Protein AF-A0A8G1M5T4-F1 (afdb_monomer_lite)

Structure (mmCIF, N/CA/C/O backbone):
data_AF-A0A8G1M5T4-F1
#
_entry.id   AF-A0A8G1M5T4-F1
#
loop_
_atom_site.group_PDB
_atom_site.id
_atom_site.type_symbol
_atom_site.label_atom_id
_atom_site.label_alt_id
_atom_site.label_comp_id
_atom_site.label_asym_id
_atom_site.label_entity_id
_atom_site.label_seq_id
_atom_site.pdbx_PDB_ins_code
_atom_site.Cartn_x
_atom_site.Cartn_y
_atom_site.Cartn_z
_atom_site.occupancy
_atom_site.B_iso_or_equiv
_atom_site.auth_seq_id
_atom_site.auth_comp_id
_atom_site.auth_asym_id
_atom_site.auth_atom_id
_atom_site.pdbx_PDB_model_num
ATOM 1 N N . MET A 1 1 ? -5.773 16.510 5.838 1.00 52.69 1 MET A N 1
ATOM 2 C CA . MET A 1 1 ? -4.790 15.519 5.357 1.00 52.69 1 MET A CA 1
ATOM 3 C C . MET A 1 1 ? -3.571 16.275 4.857 1.00 52.69 1 MET A C 1
ATOM 5 O O . MET A 1 1 ? -3.742 17.255 4.146 1.00 52.69 1 MET A O 1
ATOM 9 N N . GLY A 1 2 ? -2.374 15.938 5.335 1.00 67.69 2 GLY A N 1
ATOM 10 C CA . GLY A 1 2 ? -1.149 16.646 4.954 1.00 67.69 2 GLY A CA 1
ATOM 11 C C . GLY A 1 2 ? -0.587 16.094 3.648 1.00 67.69 2 GLY A C 1
ATOM 12 O O . GLY A 1 2 ? -0.501 14.883 3.490 1.00 67.69 2 GLY A O 1
ATOM 13 N N . THR A 1 3 ? -0.186 16.964 2.727 1.00 72.44 3 THR A N 1
ATOM 14 C CA . THR A 1 3 ? 0.476 16.557 1.483 1.00 72.44 3 THR A CA 1
ATOM 15 C C . THR A 1 3 ? 1.975 16.385 1.719 1.00 72.44 3 THR A C 1
ATOM 17 O O . THR A 1 3 ? 2.615 17.259 2.311 1.00 72.44 3 THR A O 1
ATOM 20 N N . LYS A 1 4 ? 2.554 15.284 1.239 1.00 74.62 4 LYS A N 1
ATOM 21 C CA . LYS A 1 4 ? 4.008 15.080 1.187 1.00 74.62 4 LYS A CA 1
ATOM 22 C C . LYS A 1 4 ? 4.479 15.292 -0.251 1.00 74.62 4 LYS A C 1
ATOM 24 O O . LYS A 1 4 ? 3.791 14.897 -1.183 1.00 74.62 4 LYS A O 1
ATOM 29 N N . GLN A 1 5 ? 5.629 15.936 -0.422 1.00 79.88 5 GLN A N 1
ATOM 30 C CA . GLN A 1 5 ? 6.263 16.103 -1.730 1.00 79.88 5 GLN A CA 1
ATOM 31 C C . GLN A 1 5 ? 7.427 15.121 -1.839 1.00 79.88 5 GLN A C 1
ATOM 33 O O . GLN A 1 5 ? 8.252 15.041 -0.928 1.00 79.88 5 GLN A O 1
ATOM 38 N N . VAL A 1 6 ? 7.491 14.394 -2.951 1.00 78.31 6 VAL A N 1
ATOM 3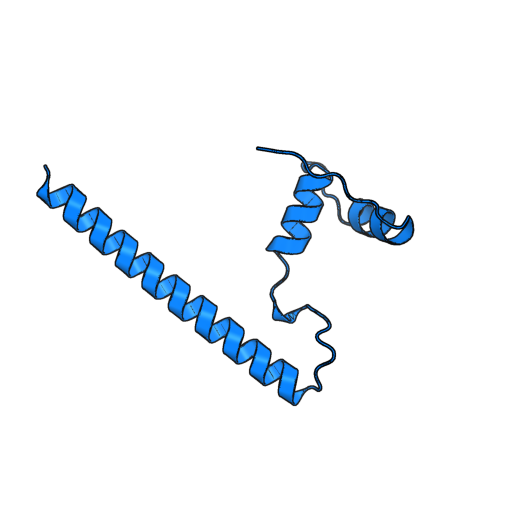9 C CA . VAL A 1 6 ? 8.561 13.446 -3.281 1.00 78.31 6 VAL A CA 1
ATOM 40 C C . VAL A 1 6 ? 9.112 13.779 -4.663 1.00 78.31 6 VAL A C 1
ATOM 42 O O . VAL A 1 6 ? 8.388 14.284 -5.519 1.00 78.31 6 VAL A O 1
ATOM 45 N N . ARG A 1 7 ? 10.411 13.546 -4.866 1.00 83.38 7 ARG A N 1
ATOM 46 C CA . ARG A 1 7 ? 11.049 13.669 -6.180 1.00 83.38 7 ARG A CA 1
ATOM 47 C C . ARG A 1 7 ? 11.028 12.307 -6.856 1.00 83.38 7 ARG A C 1
ATOM 49 O O . ARG A 1 7 ? 11.418 11.326 -6.233 1.00 83.38 7 ARG A O 1
ATOM 56 N N . LEU A 1 8 ? 10.573 12.283 -8.100 1.00 82.62 8 LEU A N 1
ATOM 57 C CA . LEU A 1 8 ? 10.529 11.095 -8.941 1.00 82.62 8 LEU A CA 1
ATOM 58 C C . LEU A 1 8 ? 11.472 11.300 -10.119 1.00 82.62 8 LEU A C 1
ATOM 60 O O . LEU A 1 8 ? 11.603 12.423 -10.613 1.00 82.62 8 LEU A O 1
ATOM 64 N N . ASP A 1 9 ? 12.105 10.215 -10.545 1.00 89.00 9 ASP A N 1
ATO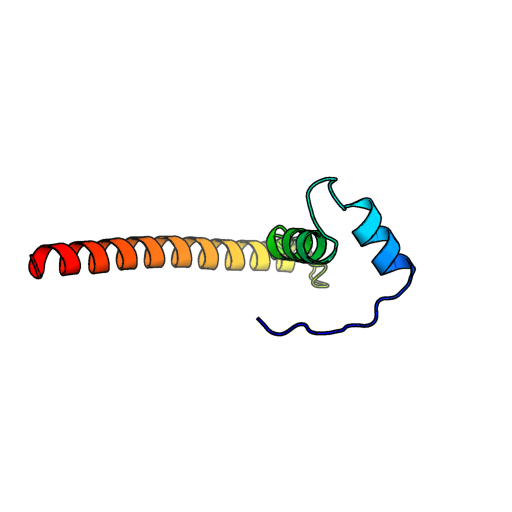M 65 C CA . ASP A 1 9 ? 12.812 10.180 -11.819 1.00 89.00 9 ASP A CA 1
ATOM 66 C C . ASP A 1 9 ? 11.818 10.286 -12.982 1.00 89.00 9 ASP A C 1
ATOM 68 O O . ASP A 1 9 ? 10.647 9.910 -12.853 1.00 89.00 9 ASP A O 1
ATOM 72 N N . GLU A 1 10 ? 12.282 10.813 -14.114 1.00 84.56 10 GLU A N 1
ATOM 73 C CA . GLU A 1 10 ? 11.420 11.128 -15.261 1.00 84.56 10 GLU A CA 1
ATOM 74 C C . GLU A 1 10 ? 10.759 9.863 -15.835 1.00 84.56 10 GLU A C 1
ATOM 76 O O . GLU A 1 10 ? 9.562 9.863 -16.124 1.00 84.56 10 GLU A O 1
ATOM 81 N N . ASP A 1 11 ? 11.497 8.751 -15.868 1.00 84.44 11 ASP A N 1
ATOM 82 C CA . ASP A 1 11 ? 10.993 7.445 -16.302 1.00 84.44 11 ASP A CA 1
ATOM 83 C C . ASP A 1 11 ? 9.897 6.898 -15.371 1.00 84.44 11 ASP A C 1
ATOM 85 O O . ASP A 1 11 ? 8.897 6.334 -15.819 1.00 84.44 11 ASP A O 1
ATOM 89 N N . VAL A 1 12 ? 10.053 7.097 -14.057 1.00 81.56 12 VAL A N 1
ATOM 90 C CA . VAL A 1 12 ? 9.073 6.655 -13.052 1.00 81.56 12 VAL A CA 1
ATOM 91 C C . VAL A 1 12 ? 7.795 7.478 -13.171 1.00 81.56 12 VAL A C 1
ATOM 93 O O . VAL A 1 12 ? 6.694 6.930 -13.130 1.00 81.56 12 VAL A O 1
ATOM 96 N N . TYR A 1 13 ? 7.934 8.791 -13.366 1.00 86.56 13 TYR A N 1
ATOM 97 C CA . TYR A 1 13 ? 6.800 9.672 -13.612 1.00 86.56 13 TYR A CA 1
ATOM 98 C C . TYR A 1 13 ? 6.037 9.272 -14.880 1.00 86.56 13 TYR A C 1
ATOM 100 O O . TYR A 1 13 ? 4.813 9.155 -14.837 1.00 86.56 13 TYR A O 1
ATOM 108 N N . ALA A 1 14 ? 6.749 9.022 -15.984 1.00 86.50 14 ALA A N 1
ATOM 109 C CA . ALA A 1 14 ? 6.148 8.625 -17.254 1.00 86.50 14 ALA A CA 1
ATOM 110 C C . ALA A 1 14 ? 5.367 7.309 -17.134 1.00 86.50 14 ALA A C 1
ATOM 112 O O . ALA A 1 14 ? 4.248 7.217 -17.631 1.00 86.50 14 ALA A O 1
ATOM 113 N N . LYS A 1 15 ? 5.911 6.323 -16.409 1.00 83.44 15 LYS A N 1
ATOM 114 C CA . LYS A 1 15 ? 5.236 5.041 -16.176 1.00 83.44 15 LYS A CA 1
ATOM 115 C C . LYS A 1 15 ? 3.934 5.200 -15.386 1.00 83.44 15 LYS A C 1
ATOM 117 O O . LYS A 1 15 ? 2.917 4.633 -15.760 1.00 83.44 15 LYS A O 1
ATOM 122 N N . ILE A 1 16 ? 3.948 6.001 -14.321 1.00 86.25 16 ILE A N 1
ATOM 123 C CA . ILE A 1 16 ? 2.741 6.259 -13.519 1.00 86.25 16 ILE A CA 1
ATOM 124 C C . ILE A 1 16 ? 1.711 7.058 -14.332 1.00 86.25 16 ILE A C 1
ATOM 126 O O . ILE A 1 16 ? 0.510 6.839 -14.202 1.00 86.25 16 ILE A O 1
ATOM 130 N N . ALA A 1 17 ? 2.167 7.982 -15.180 1.00 85.56 17 ALA A N 1
ATOM 131 C CA . ALA A 1 17 ? 1.292 8.776 -16.035 1.00 85.56 17 ALA A CA 1
ATOM 132 C C . ALA A 1 17 ? 0.618 7.951 -17.146 1.00 85.56 17 ALA A C 1
ATOM 134 O O . ALA A 1 17 ? -0.512 8.265 -17.507 1.00 85.56 17 ALA A O 1
ATOM 135 N N . ASP A 1 18 ? 1.280 6.915 -17.666 1.00 88.81 18 ASP A N 1
ATOM 136 C CA . ASP A 1 18 ? 0.712 5.986 -18.656 1.00 88.81 18 ASP A CA 1
ATOM 137 C C . ASP A 1 18 ? -0.415 5.128 -18.056 1.00 88.81 18 ASP A C 1
ATOM 139 O O . ASP A 1 18 ? -1.464 4.935 -18.664 1.00 88.81 18 ASP A O 1
ATOM 143 N N . GLU A 1 19 ? -0.245 4.712 -16.801 1.00 83.81 19 GLU A N 1
ATOM 144 C CA . GLU A 1 19 ? -1.217 3.902 -16.054 1.00 83.81 19 GLU A CA 1
ATOM 145 C C . GLU A 1 19 ? -2.403 4.714 -15.500 1.00 83.81 19 GLU A C 1
ATOM 147 O O . GLU A 1 19 ? -3.299 4.159 -14.853 1.00 83.81 19 GLU A O 1
ATOM 152 N N . LYS A 1 20 ? -2.415 6.036 -15.711 1.00 89.69 20 LYS A N 1
ATOM 153 C CA . LYS A 1 20 ? -3.438 6.946 -15.192 1.00 89.69 20 LYS A CA 1
ATOM 154 C C . LYS A 1 20 ? -4.753 6.785 -15.957 1.00 89.69 20 LYS A C 1
ATOM 156 O O . LYS A 1 20 ? -4.829 7.038 -17.159 1.00 89.69 20 LYS A O 1
ATOM 161 N N . GLN A 1 21 ? -5.836 6.503 -15.235 1.00 88.00 21 GLN A N 1
ATOM 162 C CA . GLN A 1 21 ? -7.180 6.484 -15.822 1.00 88.00 21 GLN A CA 1
ATOM 163 C C . GLN A 1 21 ? -7.752 7.919 -15.969 1.00 88.00 21 GLN A C 1
ATOM 165 O O . GLN A 1 21 ? -7.274 8.868 -15.327 1.00 88.00 21 GLN A O 1
ATOM 170 N N . PRO A 1 22 ? -8.751 8.141 -16.847 1.00 84.81 22 PRO A N 1
ATOM 171 C CA . PRO A 1 22 ? -9.276 9.483 -17.119 1.00 84.81 22 PRO A CA 1
ATOM 172 C C . PRO A 1 22 ? -9.890 10.183 -15.895 1.00 84.81 22 PRO A C 1
ATOM 174 O O . PRO A 1 22 ? -9.747 11.400 -15.783 1.00 84.81 22 PRO A O 1
ATOM 177 N N . ASP A 1 23 ? -10.494 9.435 -14.969 1.00 88.31 23 ASP A N 1
ATOM 178 C CA . ASP A 1 23 ? -11.253 9.971 -13.827 1.00 88.31 23 ASP A CA 1
ATOM 179 C C . ASP A 1 23 ? -10.454 10.094 -12.513 1.00 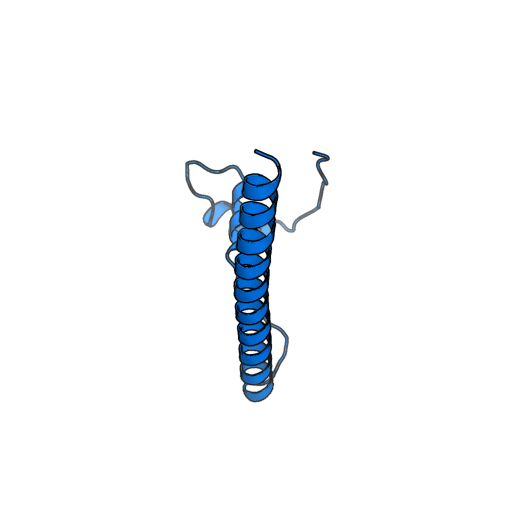88.31 23 ASP A C 1
ATOM 181 O O . ASP A 1 23 ? -11.001 10.520 -11.501 1.00 88.31 23 ASP A O 1
ATOM 185 N N . GLU A 1 24 ? -9.159 9.767 -12.513 1.00 86.19 24 GLU A N 1
ATOM 186 C CA . GLU A 1 24 ? -8.287 9.814 -11.322 1.00 86.19 24 GLU A CA 1
ATOM 187 C C . GLU A 1 24 ? -7.209 10.901 -11.446 1.00 86.19 24 GLU A C 1
ATOM 189 O O . GLU A 1 24 ? -6.770 11.272 -12.538 1.00 86.19 24 GLU A O 1
ATOM 194 N N . THR A 1 25 ? -6.765 11.444 -10.314 1.00 89.19 25 THR A N 1
ATOM 195 C CA . THR A 1 25 ? -5.577 12.301 -10.216 1.00 89.19 25 THR A CA 1
ATOM 196 C C . THR A 1 25 ? -4.304 11.461 -10.127 1.00 89.19 25 THR A C 1
ATOM 198 O O . THR A 1 25 ? -4.339 10.289 -9.781 1.00 89.19 25 THR A O 1
ATOM 201 N N . PHE A 1 26 ? -3.140 12.066 -10.379 1.00 85.88 26 PHE A N 1
ATOM 202 C CA . PHE A 1 26 ? -1.856 11.360 -10.260 1.00 85.88 26 PHE A CA 1
ATOM 203 C C . PHE A 1 26 ? -1.647 10.746 -8.866 1.00 85.88 26 PHE A C 1
ATOM 205 O O . PHE A 1 26 ? -1.130 9.642 -8.746 1.00 85.88 26 PHE A O 1
ATOM 212 N N . SER A 1 27 ? -2.072 11.440 -7.806 1.00 84.31 27 SER A N 1
ATOM 213 C CA . SER A 1 27 ? -2.012 10.908 -6.442 1.00 84.31 27 SER A CA 1
ATOM 214 C C . SER A 1 27 ? -2.919 9.695 -6.250 1.00 84.31 27 SER A C 1
ATOM 216 O O . SER A 1 27 ? -2.494 8.740 -5.614 1.00 84.31 27 SER A O 1
ATOM 218 N N . GLU A 1 28 ? -4.118 9.706 -6.831 1.00 85.06 28 GLU A N 1
ATOM 219 C CA . GLU A 1 28 ? -5.046 8.568 -6.789 1.00 85.06 28 GLU A CA 1
ATOM 220 C C . GLU A 1 28 ? -4.551 7.395 -7.638 1.00 85.06 28 GLU A C 1
ATOM 222 O O . GLU A 1 28 ? -4.698 6.250 -7.233 1.00 85.06 28 GLU A O 1
ATOM 227 N N . THR A 1 29 ? -3.888 7.658 -8.767 1.00 87.38 29 THR A N 1
ATOM 228 C CA . THR A 1 29 ? -3.211 6.621 -9.556 1.00 87.38 29 THR A CA 1
ATOM 229 C C . THR A 1 29 ? -2.084 5.977 -8.755 1.00 87.38 29 THR A C 1
ATOM 231 O O . THR A 1 29 ? -1.987 4.757 -8.722 1.00 87.38 29 THR A O 1
ATOM 234 N N . VAL A 1 30 ? -1.253 6.767 -8.066 1.00 83.12 30 VAL A N 1
ATOM 235 C CA . VAL A 1 30 ? -0.198 6.239 -7.184 1.00 83.12 30 VAL A CA 1
ATOM 236 C C . VAL A 1 30 ? -0.798 5.426 -6.039 1.00 83.12 30 VAL A C 1
ATOM 238 O O . VAL A 1 30 ? -0.319 4.331 -5.762 1.00 83.12 30 VAL A O 1
ATOM 241 N N . GLU A 1 31 ? -1.848 5.934 -5.395 1.00 81.81 31 GLU A N 1
ATOM 242 C CA . GLU A 1 31 ? -2.549 5.221 -4.328 1.00 81.81 31 GLU A CA 1
ATOM 243 C C . GLU A 1 31 ? -3.133 3.905 -4.847 1.00 81.81 31 GLU A C 1
ATOM 245 O O . GLU A 1 31 ? -2.844 2.861 -4.281 1.00 81.81 31 GLU A O 1
ATOM 250 N N . ARG A 1 32 ? -3.834 3.908 -5.985 1.00 84.69 32 ARG A N 1
ATOM 251 C CA . ARG A 1 32 ? -4.354 2.690 -6.618 1.00 84.69 32 ARG A CA 1
ATOM 252 C C . ARG A 1 32 ? -3.245 1.718 -6.983 1.00 84.69 32 ARG A C 1
ATOM 254 O O . ARG A 1 32 ? -3.400 0.538 -6.717 1.00 84.69 32 ARG A O 1
ATOM 261 N N . LEU A 1 33 ? -2.157 2.166 -7.606 1.00 81.94 33 LEU A N 1
ATOM 262 C CA . LEU A 1 33 ? -1.064 1.274 -7.997 1.00 81.94 33 LEU A CA 1
ATOM 263 C C . LEU A 1 33 ? -0.420 0.626 -6.768 1.00 81.94 33 LEU A C 1
ATOM 265 O O . LEU A 1 33 ? -0.183 -0.571 -6.779 1.00 81.94 33 LEU A O 1
ATOM 269 N N . ILE A 1 34 ? -0.216 1.380 -5.686 1.00 76.31 34 ILE A N 1
ATOM 270 C CA . ILE A 1 34 ? 0.394 0.860 -4.455 1.00 76.31 34 ILE A CA 1
ATOM 271 C C . ILE A 1 34 ? -0.593 0.007 -3.641 1.00 76.31 34 ILE A C 1
ATOM 273 O O . ILE A 1 34 ? -0.189 -0.988 -3.050 1.00 76.31 34 ILE A O 1
ATOM 277 N N . THR A 1 35 ? -1.876 0.369 -3.600 1.00 69.38 35 THR A N 1
ATOM 278 C CA . THR A 1 35 ? -2.922 -0.342 -2.843 1.00 69.38 35 THR A CA 1
ATOM 279 C C . THR A 1 35 ? -3.478 -1.551 -3.600 1.00 69.38 35 THR A C 1
ATOM 281 O O . THR A 1 35 ? -3.935 -2.499 -2.974 1.00 69.38 35 THR A O 1
ATOM 284 N N . SER A 1 36 ? -3.432 -1.547 -4.934 1.00 62.44 36 SER A N 1
ATOM 285 C CA . SER A 1 36 ? -3.822 -2.682 -5.782 1.00 62.44 36 SER A CA 1
ATOM 286 C C . SER A 1 36 ? -2.682 -3.674 -6.009 1.00 62.44 36 SER A C 1
ATOM 288 O O . SER A 1 36 ? -2.932 -4.750 -6.555 1.00 62.44 36 SER A O 1
ATOM 290 N N . TRP A 1 37 ? -1.445 -3.337 -5.638 1.00 55.88 37 TRP A N 1
ATOM 291 C CA . TRP A 1 37 ? -0.364 -4.311 -5.615 1.00 55.88 37 TRP A CA 1
ATOM 292 C C . TRP A 1 37 ? -0.568 -5.257 -4.441 1.00 55.88 37 TRP A C 1
ATOM 294 O O . TRP A 1 37 ? -0.447 -4.879 -3.277 1.00 55.88 37 TRP A O 1
ATOM 304 N N . GLN A 1 38 ? -0.861 -6.512 -4.771 1.00 55.41 38 GLN A N 1
ATOM 305 C CA . GLN A 1 38 ? -0.689 -7.604 -3.828 1.00 55.41 38 GLN A CA 1
ATOM 306 C C . GLN A 1 38 ? 0.789 -7.628 -3.426 1.00 55.41 38 GLN A C 1
ATOM 308 O O . GLN A 1 38 ? 1.669 -7.454 -4.271 1.00 55.41 38 GLN A O 1
ATOM 313 N N . LEU A 1 39 ? 1.075 -7.810 -2.134 1.00 53.19 39 LEU A N 1
ATOM 314 C CA . LEU A 1 39 ? 2.444 -7.815 -1.593 1.00 53.19 39 LEU A CA 1
ATOM 315 C C . LEU A 1 39 ? 3.378 -8.788 -2.340 1.00 53.19 39 LEU A C 1
ATOM 317 O O . LEU A 1 39 ? 4.590 -8.597 -2.339 1.00 53.19 39 LEU A O 1
ATOM 321 N N . THR A 1 40 ? 2.808 -9.801 -2.992 1.00 52.91 40 THR A N 1
ATOM 322 C CA . THR A 1 40 ? 3.459 -10.812 -3.834 1.00 52.91 40 THR A CA 1
ATOM 323 C C . THR A 1 40 ? 4.073 -10.281 -5.130 1.00 52.91 40 THR A C 1
ATOM 325 O O . THR A 1 40 ? 4.934 -10.943 -5.697 1.00 52.91 40 THR A O 1
ATOM 328 N N . GLU A 1 41 ? 3.671 -9.095 -5.595 1.00 55.09 41 GLU A N 1
ATOM 329 C CA . GLU A 1 41 ? 4.163 -8.484 -6.841 1.00 55.09 41 GLU A CA 1
ATOM 330 C C . GLU A 1 41 ? 5.415 -7.609 -6.629 1.00 55.09 41 GLU A C 1
ATOM 332 O O . GLU A 1 41 ? 5.966 -7.055 -7.584 1.00 55.09 41 GLU A O 1
ATOM 337 N N . PHE A 1 42 ? 5.892 -7.462 -5.387 1.00 57.56 42 PHE A N 1
ATOM 338 C CA . PHE A 1 42 ? 7.190 -6.842 -5.132 1.00 57.56 42 PHE A CA 1
ATOM 339 C C . PHE A 1 42 ? 8.315 -7.781 -5.593 1.00 57.56 42 PHE A C 1
ATOM 341 O O . PHE A 1 42 ? 8.347 -8.954 -5.227 1.00 57.56 42 PHE A O 1
ATOM 348 N N . ASP A 1 43 ? 9.287 -7.258 -6.348 1.00 59.72 43 ASP A N 1
ATOM 349 C CA . ASP A 1 43 ? 10.556 -7.959 -6.580 1.00 59.72 43 ASP A CA 1
ATOM 350 C C . ASP A 1 43 ? 11.349 -7.978 -5.266 1.00 59.72 43 ASP A C 1
ATOM 352 O O . ASP A 1 43 ? 12.115 -7.068 -4.945 1.00 59.72 43 ASP A O 1
ATOM 356 N N . LEU A 1 44 ? 11.081 -8.994 -4.448 1.00 60.97 44 LEU A N 1
ATOM 357 C CA . LEU A 1 44 ? 11.656 -9.159 -3.114 1.00 60.97 44 LEU A CA 1
ATOM 358 C C . LEU A 1 44 ? 13.087 -9.721 -3.156 1.00 60.97 44 LEU A C 1
ATOM 360 O O . LEU A 1 44 ? 13.683 -9.950 -2.104 1.00 60.97 44 LEU A O 1
ATOM 364 N N . GLY A 1 45 ? 13.641 -9.968 -4.352 1.00 60.56 45 GLY A N 1
ATOM 365 C CA . GLY A 1 45 ? 14.935 -10.634 -4.519 1.00 60.56 45 GLY A CA 1
ATOM 366 C C . GLY A 1 45 ? 14.954 -12.057 -3.949 1.00 60.56 45 GLY A C 1
ATOM 367 O O . GLY A 1 45 ? 16.016 -12.550 -3.573 1.00 60.56 45 GLY A O 1
ATOM 368 N N . LEU A 1 46 ? 13.781 -12.686 -3.834 1.00 60.38 46 LEU A N 1
ATOM 369 C CA . LEU A 1 46 ? 13.608 -14.034 -3.305 1.00 60.38 46 LEU A CA 1
ATOM 370 C C . LEU A 1 46 ? 13.671 -15.051 -4.446 1.00 60.38 46 LEU A C 1
ATOM 372 O O . LEU A 1 46 ? 13.083 -14.850 -5.509 1.00 60.38 46 LEU A O 1
ATOM 376 N N . ASP A 1 47 ? 14.354 -16.169 -4.211 1.00 68.38 47 ASP A N 1
ATOM 377 C CA . ASP A 1 47 ? 14.248 -17.346 -5.070 1.00 68.38 47 ASP A CA 1
ATOM 378 C C . ASP A 1 47 ? 12.811 -17.906 -5.049 1.00 68.38 47 ASP A C 1
ATOM 380 O O . ASP A 1 47 ? 12.037 -17.624 -4.133 1.00 68.38 47 ASP A O 1
ATOM 384 N N . ALA A 1 48 ? 12.454 -18.740 -6.033 1.00 68.62 48 ALA A N 1
ATOM 385 C CA . ALA A 1 48 ? 11.088 -19.251 -6.218 1.00 68.62 48 ALA A CA 1
ATOM 386 C C . ALA A 1 48 ? 10.462 -19.874 -4.950 1.00 68.62 48 ALA A C 1
ATOM 388 O O . ALA A 1 48 ? 9.281 -19.676 -4.692 1.00 68.62 48 ALA A O 1
ATOM 389 N N . ASP A 1 49 ? 11.262 -20.567 -4.135 1.00 68.44 49 ASP A N 1
ATOM 390 C CA . ASP A 1 49 ? 10.833 -21.172 -2.863 1.00 68.44 49 ASP A CA 1
ATOM 391 C C . ASP A 1 49 ? 10.509 -20.107 -1.791 1.00 68.44 49 ASP A C 1
ATOM 393 O O . ASP A 1 49 ? 9.547 -20.222 -1.035 1.00 68.44 49 ASP A O 1
ATOM 397 N N . GLY A 1 50 ? 11.286 -19.018 -1.759 1.00 68.62 50 GLY A N 1
ATOM 398 C CA . GLY A 1 50 ? 11.056 -17.890 -0.856 1.00 68.62 50 GLY A CA 1
ATOM 399 C C . GLY A 1 50 ? 9.838 -17.057 -1.254 1.00 68.62 50 GLY A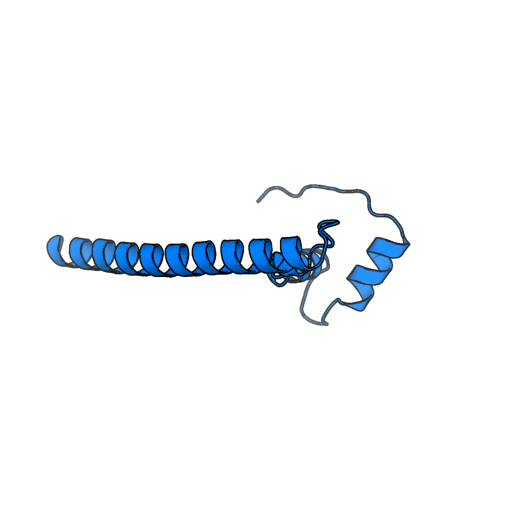 C 1
ATOM 400 O O . GLY A 1 50 ? 9.152 -16.530 -0.383 1.00 68.62 50 GLY A O 1
ATOM 401 N N . LEU A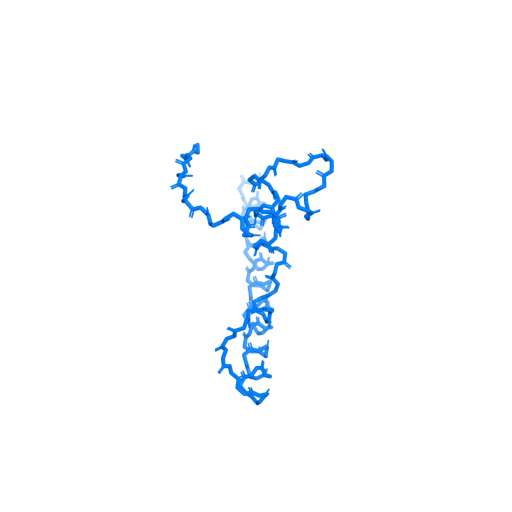 1 51 ? 9.543 -16.968 -2.553 1.00 72.62 51 LEU A N 1
ATOM 402 C CA . LEU A 1 51 ? 8.356 -16.282 -3.062 1.00 72.62 51 LEU A CA 1
ATOM 403 C C . LEU A 1 51 ? 7.065 -17.050 -2.739 1.00 72.62 51 LEU A C 1
ATOM 405 O O . LEU A 1 51 ? 6.063 -16.431 -2.381 1.00 72.62 51 LEU A O 1
ATOM 409 N N . ASP A 1 52 ? 7.101 -18.383 -2.804 1.00 73.31 52 ASP A N 1
ATOM 410 C CA . ASP A 1 52 ? 5.975 -19.249 -2.431 1.00 73.31 52 ASP A CA 1
ATOM 411 C C . ASP A 1 52 ? 5.668 -19.131 -0.927 1.00 73.31 52 ASP A C 1
ATOM 413 O O . ASP A 1 52 ? 4.544 -18.817 -0.538 1.00 73.31 52 ASP A O 1
ATOM 417 N N . GLN A 1 53 ? 6.703 -19.215 -0.081 1.00 74.06 53 GLN A N 1
ATOM 418 C CA . GLN A 1 53 ? 6.570 -19.022 1.368 1.00 74.06 53 GLN A CA 1
ATOM 419 C C . GLN A 1 53 ? 6.079 -17.614 1.735 1.00 74.06 53 GLN A C 1
ATOM 421 O O . GLN A 1 53 ? 5.278 -17.446 2.654 1.00 74.06 53 GLN A O 1
ATOM 426 N N . PHE A 1 54 ? 6.560 -16.588 1.034 1.00 72.75 54 PHE A N 1
ATOM 427 C CA . PHE A 1 54 ? 6.104 -15.220 1.249 1.00 72.75 54 PHE A CA 1
ATOM 428 C C . PHE A 1 54 ? 4.631 -15.050 0.857 1.00 72.75 54 PHE A C 1
ATOM 430 O O . PHE A 1 54 ? 3.864 -14.438 1.598 1.00 72.75 54 PHE A O 1
ATOM 437 N N . THR A 1 55 ? 4.225 -15.631 -0.273 1.00 77.94 55 THR A N 1
ATOM 438 C CA . THR A 1 55 ? 2.833 -15.619 -0.739 1.00 77.94 55 THR A CA 1
ATOM 439 C C . THR A 1 55 ? 1.905 -16.305 0.260 1.00 77.94 55 THR A C 1
ATOM 441 O O . THR A 1 55 ? 0.861 -15.753 0.603 1.00 77.94 55 THR A O 1
ATOM 444 N N . GLU A 1 56 ? 2.305 -17.465 0.783 1.00 82.62 56 GLU A N 1
ATOM 445 C CA . GLU A 1 56 ? 1.554 -18.189 1.813 1.00 82.62 56 GLU A CA 1
ATOM 446 C C . GLU A 1 56 ? 1.408 -17.359 3.099 1.00 82.62 56 GLU A C 1
ATOM 448 O O . GLU A 1 56 ? 0.306 -17.226 3.629 1.00 82.62 56 GLU A O 1
ATOM 453 N N . ALA A 1 57 ? 2.491 -16.728 3.563 1.00 81.31 57 ALA A N 1
ATOM 454 C CA . ALA A 1 57 ? 2.463 -15.888 4.758 1.00 81.31 57 ALA A CA 1
ATOM 455 C C . ALA A 1 57 ? 1.554 -14.657 4.598 1.00 81.31 57 ALA A C 1
ATOM 457 O O . ALA A 1 57 ? 0.864 -14.271 5.541 1.00 81.31 57 ALA A O 1
ATOM 458 N N . VAL A 1 58 ? 1.534 -14.036 3.415 1.00 79.81 58 VAL A N 1
ATOM 459 C CA . VAL A 1 58 ? 0.620 -12.922 3.123 1.00 79.81 58 VAL A CA 1
ATOM 460 C C . VAL A 1 58 ? -0.832 -13.400 3.139 1.00 79.81 58 VAL A C 1
ATOM 462 O O . VAL A 1 58 ? -1.660 -12.761 3.785 1.00 79.81 58 VAL A O 1
ATOM 465 N N . ALA A 1 59 ? -1.134 -14.532 2.500 1.00 81.06 59 ALA A N 1
ATOM 466 C CA . ALA A 1 59 ? -2.488 -15.082 2.462 1.00 81.06 59 ALA A CA 1
ATOM 467 C C . ALA A 1 59 ? -3.027 -15.420 3.867 1.00 81.06 59 ALA A C 1
ATOM 469 O O . ALA A 1 59 ? -4.185 -15.127 4.166 1.00 81.06 59 ALA A O 1
ATOM 470 N N . ASP A 1 60 ? -2.186 -15.974 4.744 1.00 84.44 60 ASP A N 1
ATOM 471 C CA . ASP A 1 60 ? -2.534 -16.276 6.142 1.00 84.44 60 ASP A CA 1
ATOM 472 C C . ASP A 1 60 ? -2.858 -15.003 6.948 1.00 84.44 60 ASP A C 1
ATOM 474 O O . ASP A 1 60 ? -3.855 -14.939 7.677 1.00 84.44 60 ASP A O 1
ATOM 478 N N . ILE A 1 61 ? -2.067 -13.940 6.756 1.00 81.00 61 ILE A N 1
ATOM 479 C CA . ILE A 1 61 ? -2.300 -12.634 7.389 1.00 81.00 61 ILE A CA 1
ATOM 480 C C . ILE A 1 61 ? -3.602 -12.002 6.884 1.00 81.00 61 ILE A C 1
ATOM 482 O O . ILE A 1 61 ? -4.377 -11.473 7.689 1.00 81.00 61 ILE A O 1
ATOM 486 N N . GLU A 1 62 ? -3.855 -12.027 5.574 1.00 78.19 62 GLU A N 1
ATOM 487 C CA . GLU A 1 62 ? -5.086 -11.487 4.986 1.00 78.19 62 GLU A CA 1
ATOM 488 C C . GLU A 1 62 ? -6.326 -12.237 5.485 1.00 78.19 62 GLU A C 1
ATOM 490 O O . GLU A 1 62 ? -7.308 -11.598 5.874 1.00 78.19 62 GLU A O 1
ATOM 495 N N . GLN A 1 63 ? -6.263 -13.569 5.557 1.00 84.38 63 GLN A N 1
ATOM 496 C CA . GLN A 1 63 ? -7.336 -14.401 6.101 1.00 84.38 63 GLN A CA 1
ATOM 497 C C . GLN A 1 63 ? -7.608 -14.068 7.571 1.00 84.38 63 GLN A C 1
ATOM 499 O O . GLN A 1 63 ? -8.731 -13.703 7.922 1.00 84.38 63 GLN A O 1
ATOM 504 N N . THR A 1 64 ? -6.564 -14.084 8.401 1.00 82.69 64 THR A N 1
ATOM 505 C CA . THR A 1 64 ? -6.670 -13.771 9.831 1.00 82.69 64 THR A CA 1
ATOM 506 C C . THR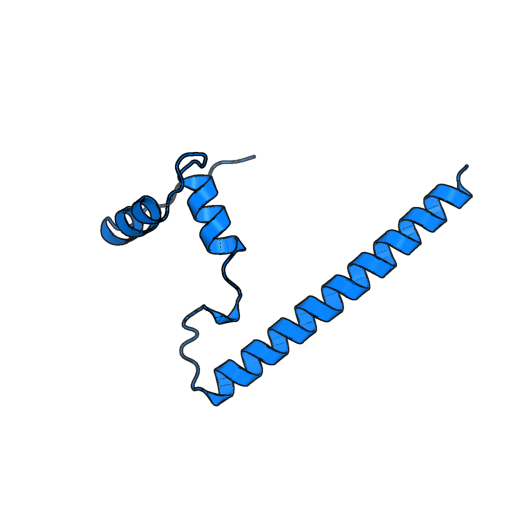 A 1 64 ? -7.222 -12.359 10.049 1.00 82.69 64 THR A C 1
ATOM 508 O O . THR A 1 64 ? -8.010 -12.107 10.961 1.00 82.69 64 THR A O 1
ATOM 511 N N . THR A 1 65 ? -6.831 -11.400 9.210 1.00 78.00 65 THR A N 1
ATOM 512 C CA . THR A 1 65 ? -7.339 -10.025 9.282 1.00 78.00 65 THR A CA 1
ATOM 513 C C . THR A 1 65 ? -8.827 -9.968 8.945 1.00 78.00 65 THR A C 1
ATOM 515 O O . THR A 1 65 ? -9.576 -9.305 9.660 1.00 78.00 65 THR A O 1
ATOM 518 N N . ALA A 1 66 ? -9.271 -10.675 7.904 1.00 76.38 66 ALA A N 1
ATOM 519 C CA . ALA A 1 66 ? -10.682 -10.734 7.535 1.00 76.38 66 ALA A CA 1
ATOM 520 C C . ALA A 1 66 ? -11.541 -11.349 8.653 1.00 76.38 66 ALA A C 1
ATOM 522 O O . ALA A 1 66 ? -12.581 -10.789 8.995 1.00 76.38 66 ALA A O 1
ATOM 523 N N . GLU A 1 67 ? -11.077 -12.439 9.270 1.00 81.00 67 GLU A N 1
ATOM 524 C CA . GLU A 1 67 ? -11.761 -13.093 10.395 1.00 81.00 67 GLU A CA 1
ATOM 525 C C . GLU A 1 67 ? -11.873 -12.171 11.617 1.00 81.00 67 GLU A C 1
ATOM 527 O O . GLU A 1 67 ? -12.946 -12.025 12.200 1.00 81.00 67 GLU A O 1
ATOM 532 N N . ASN A 1 68 ? -10.787 -11.477 11.970 1.00 76.19 68 ASN A N 1
ATOM 533 C CA . ASN A 1 68 ? -10.790 -10.533 13.090 1.00 76.19 68 ASN A CA 1
ATOM 534 C C . ASN A 1 68 ? -11.703 -9.324 12.842 1.00 76.19 68 ASN A C 1
ATOM 536 O O . ASN A 1 68 ? -12.314 -8.798 13.777 1.00 76.19 68 ASN A O 1
ATOM 540 N N . VAL A 1 69 ? -11.783 -8.844 11.596 1.00 79.88 69 VAL A N 1
ATOM 541 C CA . VAL A 1 69 ? -12.683 -7.745 11.223 1.00 79.88 69 VAL A CA 1
ATOM 542 C C . VAL A 1 69 ? -14.140 -8.176 11.374 1.00 79.88 69 VAL A C 1
ATOM 544 O O . VAL A 1 69 ? -14.920 -7.411 11.940 1.00 79.88 69 VAL A O 1
ATOM 547 N N . ASP A 1 70 ? -14.495 -9.386 10.939 1.00 75.94 70 ASP A N 1
ATOM 548 C CA . ASP A 1 70 ? -15.849 -9.932 11.090 1.00 75.94 70 ASP A CA 1
ATOM 549 C C . ASP A 1 70 ? -16.231 -10.073 12.575 1.00 75.94 70 ASP A C 1
ATOM 551 O O . ASP A 1 70 ? -17.230 -9.498 13.010 1.00 75.94 70 ASP A O 1
ATOM 555 N N . GLU A 1 71 ? -15.355 -10.667 13.397 1.00 75.81 71 GLU A N 1
ATOM 556 C CA . GLU A 1 71 ? -15.560 -10.798 14.851 1.00 75.81 71 GLU A CA 1
ATOM 557 C C . GLU A 1 71 ? -15.723 -9.428 15.539 1.00 75.81 71 GLU A C 1
ATOM 559 O O . GLU A 1 71 ? -16.565 -9.229 16.428 1.00 75.81 71 GLU A O 1
ATOM 564 N N . THR A 1 72 ? -14.930 -8.441 15.113 1.00 77.81 72 THR A N 1
ATOM 565 C CA . THR A 1 72 ? -15.013 -7.075 15.640 1.00 77.81 72 THR A CA 1
ATOM 566 C C . THR A 1 72 ? -16.348 -6.427 15.265 1.00 77.81 72 THR A C 1
ATOM 568 O O . THR A 1 72 ? -16.978 -5.789 16.114 1.00 77.81 72 THR A O 1
ATOM 571 N N . ILE A 1 73 ? -16.815 -6.606 14.025 1.00 80.31 73 ILE A N 1
ATOM 572 C CA . ILE A 1 73 ? -18.110 -6.096 13.550 1.00 80.31 73 ILE A CA 1
ATOM 573 C C . ILE A 1 73 ? -19.265 -6.748 14.316 1.00 80.31 73 ILE A C 1
ATOM 575 O O . ILE A 1 73 ? -20.183 -6.041 14.746 1.00 80.31 73 ILE A O 1
ATOM 579 N N . GLU A 1 74 ? -19.217 -8.060 14.543 1.00 75.06 74 GLU A N 1
ATOM 580 C CA . GLU A 1 74 ? -20.215 -8.780 15.338 1.00 75.06 74 GLU A CA 1
ATOM 581 C C . GLU A 1 74 ? -20.255 -8.273 16.785 1.00 75.06 74 GLU A C 1
ATOM 583 O O . GLU A 1 74 ? -21.329 -7.987 17.322 1.00 75.06 74 GLU A O 1
ATOM 588 N N . THR A 1 75 ? -19.089 -8.075 17.405 1.00 76.69 75 THR A N 1
ATOM 589 C CA . THR A 1 75 ? -18.976 -7.584 18.787 1.00 76.69 75 THR A CA 1
ATOM 590 C C . THR A 1 75 ? -19.511 -6.160 18.938 1.00 76.69 75 THR A C 1
ATOM 592 O O . THR A 1 75 ? -20.240 -5.859 19.889 1.00 76.69 75 THR A O 1
ATOM 595 N N . VAL A 1 76 ? -19.183 -5.269 17.999 1.00 75.25 76 VAL A N 1
ATOM 596 C CA . VAL A 1 76 ? -19.688 -3.888 17.992 1.00 75.25 76 VAL A CA 1
ATOM 597 C C . VAL A 1 76 ? -21.203 -3.877 17.782 1.00 75.25 76 VAL A C 1
ATOM 599 O O . VAL A 1 76 ? -21.918 -3.253 18.567 1.00 75.25 76 VAL A O 1
ATOM 602 N N . SER A 1 77 ? -21.706 -4.656 16.822 1.00 70.69 77 SER A N 1
ATOM 603 C CA . SER A 1 77 ? -23.142 -4.770 16.533 1.00 70.69 77 SER A CA 1
ATOM 604 C C . SER A 1 77 ? -23.937 -5.348 17.709 1.00 70.69 77 SER A C 1
ATOM 606 O O . SER A 1 77 ? -25.079 -4.950 17.950 1.00 70.69 77 SER A O 1
ATOM 608 N N . ALA A 1 78 ? -23.350 -6.286 18.457 1.00 71.06 78 ALA A N 1
ATOM 609 C CA . ALA A 1 78 ? -23.952 -6.865 19.653 1.00 71.06 78 ALA A CA 1
ATOM 610 C C . ALA A 1 78 ? -23.998 -5.868 20.821 1.00 71.06 78 ALA A C 1
ATOM 612 O O . ALA A 1 78 ? -24.985 -5.833 21.557 1.00 71.06 78 ALA A O 1
ATOM 613 N N . ASN A 1 79 ? -22.971 -5.029 20.981 1.00 67.94 79 ASN A N 1
ATOM 614 C CA . ASN A 1 79 ? -22.962 -3.974 21.995 1.00 67.94 79 ASN A CA 1
ATOM 615 C C . ASN A 1 79 ? -23.963 -2.855 21.661 1.00 67.94 79 ASN A C 1
ATOM 617 O O . ASN A 1 79 ? -24.736 -2.458 22.529 1.00 67.94 79 ASN A O 1
ATOM 621 N N . GLU A 1 80 ? -24.063 -2.435 20.396 1.00 67.25 80 GLU A N 1
ATOM 622 C CA . GLU A 1 80 ? -25.054 -1.439 19.954 1.00 67.25 80 GLU A CA 1
ATOM 623 C C . GLU A 1 80 ? -26.516 -1.888 20.149 1.00 67.25 80 GLU A C 1
ATOM 625 O O . GLU A 1 80 ? -27.415 -1.053 20.267 1.00 67.25 80 GLU A O 1
ATOM 630 N N . GLN A 1 81 ? -26.778 -3.198 20.200 1.00 60.88 81 GLN A N 1
ATOM 631 C CA . GLN A 1 81 ? -28.102 -3.754 20.502 1.00 60.88 81 GLN A CA 1
ATOM 632 C C . GLN A 1 81 ? -28.392 -3.875 22.005 1.00 60.88 81 GLN A C 1
ATOM 634 O O . GLN A 1 81 ? -29.557 -3.989 22.376 1.00 60.88 81 GLN A O 1
ATOM 639 N N . ARG A 1 82 ? -27.371 -3.857 22.873 1.00 58.94 82 ARG A N 1
ATOM 640 C CA . ARG A 1 82 ? -27.537 -3.904 24.340 1.00 58.94 82 ARG A CA 1
ATOM 641 C C . ARG A 1 82 ? -27.754 -2.528 24.967 1.00 58.94 82 ARG A C 1
ATOM 643 O O . ARG A 1 82 ? -28.318 -2.462 26.055 1.00 58.94 82 ARG A O 1
ATOM 650 N N . ASP A 1 83 ? -27.325 -1.465 24.290 1.00 56.12 83 ASP A N 1
ATOM 651 C CA . ASP A 1 83 ? -27.489 -0.067 24.712 1.00 56.12 83 ASP A CA 1
ATOM 652 C C . ASP A 1 83 ? -28.790 0.598 24.196 1.00 56.12 83 ASP A C 1
ATOM 654 O O . ASP A 1 83 ? -28.993 1.799 24.396 1.00 56.12 83 ASP A O 1
ATOM 658 N N . ARG A 1 84 ? -29.689 -0.160 23.549 1.00 50.06 84 ARG A N 1
ATOM 659 C CA . ARG A 1 84 ? -30.986 0.312 23.031 1.00 50.06 84 ARG A CA 1
ATOM 660 C C . ARG A 1 84 ? -32.155 -0.360 23.754 1.00 50.06 84 ARG A C 1
ATOM 662 O O . ARG A 1 84 ? -33.152 0.352 24.011 1.00 50.06 84 ARG A O 1
#

Sequence (84 aa):
MGTKQVRLDEDVYAKIADEKQPDETFSETVERLITSWQLTEFDLGLDADGLDQFTEAVADIEQTTAENVDETIETVSANEQRDR

Foldseek 3Di:
DDDDDDDDDPVRLVVLVVQDDPPDDSVVSVVCVVVVDDPLPDPPVDDPVVSVVVNVVSVVVVVVVVVVVVVVVVVVVVVVVVVD

pLDDT: mean 75.28, std 10.61, range [50.06, 89.69]

Secondary structure (DSSP, 8-state):
-PPPP----HHHHHHHHHT--TTS-HHHHHHHHHHHS-GGGS-----HHHHHHHHHHHHHHHHHHHHHHHHHHHHHHHHHHH--

Radius of gyration: 19.39 Å; chains: 1; bounding box: 46×38×43 Å